Protein AF-A0A9P8VNK2-F1 (afdb_monomer)

Sequence (118 aa):
IQVIIKLANIRLTPEKPYYGGSWYTEGQLNEHIVSTALYYYDSDNITDCTLGFRTCANKEDLDQQLNYKQNDHDSISRTFAVRSRGNTIQDISSVLTTAGRALVFPNLLQHHLSPFKL

Solvent-accessible surface area (backbone atoms only — not comparable to full-atom values): 7119 Å² total; per-residue (Å²): 126,39,74,49,77,60,87,85,86,87,82,66,41,93,93,47,39,66,51,62,69,60,75,45,54,84,82,57,84,91,67,40,53,56,29,42,36,42,60,35,78,69,77,75,84,56,52,80,35,28,47,33,35,29,36,80,47,52,63,71,65,46,56,78,72,48,97,67,64,90,89,55,44,66,59,51,22,69,74,70,65,35,63,75,73,79,66,46,64,29,77,73,54,66,43,78,63,46,60,77,39,75,49,74,48,56,43,76,41,34,36,27,42,44,63,32,33,93

Foldseek 3Di:
DDEDEDDDDDDADPVRFKDKDDWDFPDDPVVVYFKYKYAQQDDDDKDKKKKWKKAFADPVVVVVVDPDDVPPLVVVCVPVVADSDDGRMDTDGIGIDDHGDMDMDTSRIIIMIDMMGD

Nearest PDB structures (foldseek):
  4zxa-assembly1_A  TM=4.498E-01  e=4.266E-01  Pseudomonas sp. WBC-3
  5m21-assembly1_C  TM=3.040E-01  e=5.382E-01  Sphingomonas sp. TTNP3
  5m21-assembly1_D  TM=3.349E-01  e=1.214E+00  Sphingomonas sp. TTNP3

Secondary structure (DSSP, 8-state):
-EEEEE------BTTB-EE----B-SS-GGG-EEEEEEEE----SS---EEEEEEE--HHHHHHH----TT-HHHHHHHH---SSS-SEEEEEEEE--TTEEEEEETTSEEEEPPEE-

Mean predicted aligned error: 6.64 Å

Organism: NCBI:txid1576542

Radius of gyration: 17.74 Å; Cα contacts (8 Å, |Δi|>4): 197; chains: 1; bounding box: 38×31×50 Å

InterPro domains:
  IPR025340 Protein of unknown function DUF4246 [PTHR33119] (1-118)
  IPR049192 Domain of unknown function DUF4246, C-terminal [PF14033] (1-118)

pLDDT: mean 85.66, std 10.06, range [63.16, 96.94]

Structure (mmCIF, N/CA/C/O backbone):
data_AF-A0A9P8VNK2-F1
#
_entry.id   AF-A0A9P8VNK2-F1
#
loop_
_atom_site.group_PDB
_atom_site.id
_atom_site.type_symbol
_atom_site.label_atom_id
_atom_site.label_alt_id
_atom_site.label_comp_id
_atom_site.label_asym_id
_atom_site.label_entity_id
_atom_site.label_seq_id
_atom_site.pdbx_PDB_ins_code
_atom_site.Cartn_x
_atom_site.Cartn_y
_atom_site.Cartn_z
_atom_site.occupancy
_atom_site.B_i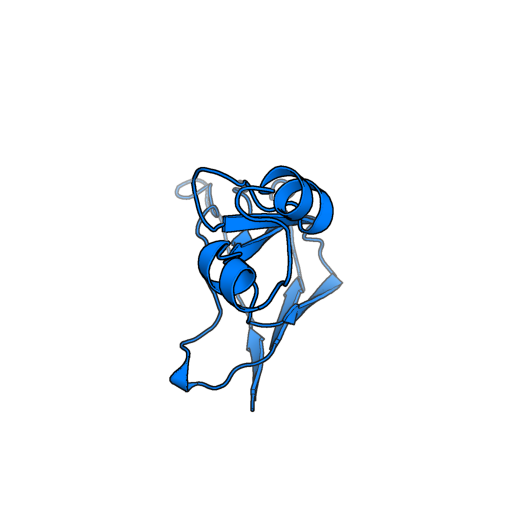so_or_equiv
_atom_site.auth_seq_id
_atom_site.auth_comp_id
_atom_site.auth_asym_id
_atom_site.auth_atom_id
_atom_site.pdbx_PDB_model_num
ATOM 1 N N . ILE A 1 1 ? 15.087 -15.704 1.133 1.00 76.44 1 ILE A N 1
ATOM 2 C CA . ILE A 1 1 ? 13.869 -15.066 0.578 1.00 76.44 1 ILE A CA 1
ATOM 3 C C . ILE A 1 1 ? 12.752 -15.264 1.588 1.00 76.44 1 ILE A C 1
ATOM 5 O O . ILE A 1 1 ? 12.618 -16.381 2.076 1.00 76.44 1 ILE A O 1
ATOM 9 N N . GLN A 1 2 ? 12.022 -14.203 1.931 1.00 84.88 2 GLN A N 1
ATOM 10 C CA . GLN A 1 2 ? 10.989 -14.215 2.971 1.00 84.88 2 GLN A CA 1
ATOM 11 C C . GLN A 1 2 ? 9.683 -13.584 2.472 1.00 84.88 2 GLN A C 1
ATOM 13 O O . GLN A 1 2 ? 9.703 -12.659 1.660 1.00 84.88 2 GLN A O 1
ATOM 18 N N . VAL A 1 3 ? 8.553 -14.068 2.982 1.00 84.62 3 VAL A N 1
ATOM 19 C CA . VAL A 1 3 ? 7.230 -13.445 2.833 1.00 84.62 3 VAL A CA 1
ATOM 20 C C . VAL A 1 3 ? 6.730 -13.148 4.234 1.00 84.62 3 VAL A C 1
ATOM 22 O O . VAL A 1 3 ? 6.837 -14.013 5.104 1.00 84.62 3 VAL A O 1
ATOM 25 N N . ILE A 1 4 ? 6.198 -11.949 4.453 1.00 85.50 4 ILE A N 1
ATOM 26 C CA . ILE A 1 4 ? 5.687 -11.562 5.767 1.00 85.50 4 ILE A CA 1
ATOM 27 C C . ILE A 1 4 ? 4.170 -11.384 5.756 1.00 85.50 4 ILE A C 1
ATOM 29 O O . ILE A 1 4 ? 3.570 -10.957 4.766 1.00 85.50 4 ILE A O 1
ATOM 33 N N . ILE A 1 5 ? 3.570 -11.683 6.905 1.00 82.19 5 ILE A N 1
ATOM 34 C CA . ILE A 1 5 ? 2.170 -11.405 7.212 1.00 82.19 5 ILE A CA 1
ATOM 35 C C . ILE A 1 5 ? 2.165 -10.422 8.375 1.00 82.19 5 ILE A C 1
ATOM 37 O O . ILE A 1 5 ? 2.775 -10.685 9.413 1.00 82.19 5 ILE A O 1
ATOM 41 N N . LYS A 1 6 ? 1.480 -9.292 8.206 1.00 80.19 6 LYS A N 1
ATOM 42 C CA . LYS A 1 6 ? 1.405 -8.245 9.226 1.00 80.19 6 LYS A CA 1
ATOM 43 C C . LYS A 1 6 ? 0.006 -8.173 9.813 1.00 80.19 6 LYS A C 1
ATOM 45 O O . LYS A 1 6 ? -0.976 -8.059 9.084 1.00 80.19 6 LYS A O 1
ATOM 50 N N . LEU A 1 7 ? -0.062 -8.193 11.140 1.00 80.25 7 LEU A N 1
ATOM 51 C CA . LEU A 1 7 ? -1.271 -7.891 11.894 1.00 80.25 7 LEU A CA 1
ATOM 52 C C . LEU A 1 7 ? -1.082 -6.519 12.535 1.00 80.25 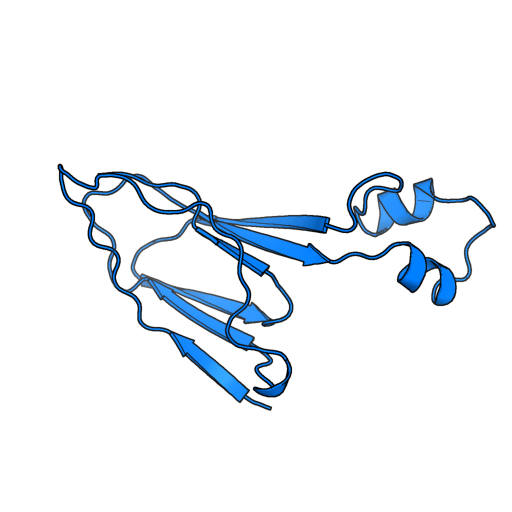7 LEU A C 1
ATOM 54 O O . LEU A 1 7 ? -0.148 -6.312 13.308 1.00 80.25 7 LEU A O 1
ATOM 58 N N . ALA A 1 8 ? -1.954 -5.577 12.198 1.00 82.88 8 ALA A N 1
ATOM 59 C CA . ALA A 1 8 ? -1.921 -4.226 12.736 1.00 82.88 8 ALA A CA 1
ATOM 60 C C . ALA A 1 8 ? -3.332 -3.795 13.130 1.00 82.88 8 ALA A C 1
ATOM 62 O O . ALA A 1 8 ? -4.301 -4.133 12.457 1.00 82.88 8 ALA A O 1
ATOM 63 N N . ASN A 1 9 ? -3.423 -3.033 14.218 1.00 87.69 9 ASN A N 1
ATOM 64 C CA . ASN A 1 9 ? -4.672 -2.491 14.733 1.00 87.69 9 ASN A CA 1
ATOM 65 C C . ASN A 1 9 ? -4.566 -0.979 14.801 1.00 87.69 9 ASN A C 1
ATOM 67 O O . ASN A 1 9 ? -3.680 -0.450 15.473 1.00 87.69 9 ASN A O 1
ATOM 71 N N . ILE A 1 10 ? -5.482 -0.294 14.128 1.00 89.75 10 ILE A N 1
ATOM 72 C CA . ILE A 1 10 ? -5.595 1.158 14.188 1.00 89.75 10 ILE A CA 1
ATOM 73 C C . ILE A 1 10 ? -6.918 1.464 14.874 1.00 89.75 10 ILE A C 1
ATOM 75 O O . ILE A 1 10 ? -7.970 1.030 14.420 1.00 89.75 10 ILE A O 1
ATOM 79 N N . ARG A 1 11 ? -6.852 2.177 15.998 1.00 92.19 11 ARG A N 1
ATOM 80 C CA . ARG A 1 11 ? -8.024 2.622 16.755 1.00 92.19 11 ARG A CA 1
ATOM 81 C C . ARG A 1 11 ? -7.979 4.134 16.849 1.00 92.19 11 ARG A C 1
ATOM 83 O O . ARG A 1 11 ? -7.020 4.684 17.391 1.00 92.19 11 ARG A O 1
ATOM 90 N N . LEU A 1 12 ? -8.988 4.778 16.281 1.00 94.25 12 LEU A N 1
ATOM 91 C CA . LEU A 1 12 ? -9.167 6.219 16.377 1.00 94.25 12 LEU A CA 1
ATOM 92 C C . LEU A 1 12 ? -9.965 6.539 17.638 1.00 94.25 12 LEU A C 1
ATOM 94 O O . LEU A 1 12 ? -10.834 5.769 18.044 1.00 94.25 12 LEU A O 1
ATOM 98 N N . THR A 1 13 ? -9.653 7.667 18.261 1.00 95.31 13 THR A N 1
ATOM 99 C CA . THR A 1 13 ? -10.423 8.210 19.387 1.00 95.31 13 THR A CA 1
ATOM 100 C C . THR A 1 13 ? -10.823 9.645 19.063 1.00 95.31 13 THR A C 1
ATOM 102 O O . THR A 1 13 ? -10.214 10.247 18.176 1.00 95.31 13 THR A O 1
ATOM 105 N N . PRO A 1 14 ? -11.801 10.240 19.759 1.00 95.38 14 PRO A N 1
ATOM 106 C CA . PRO A 1 14 ? -12.120 11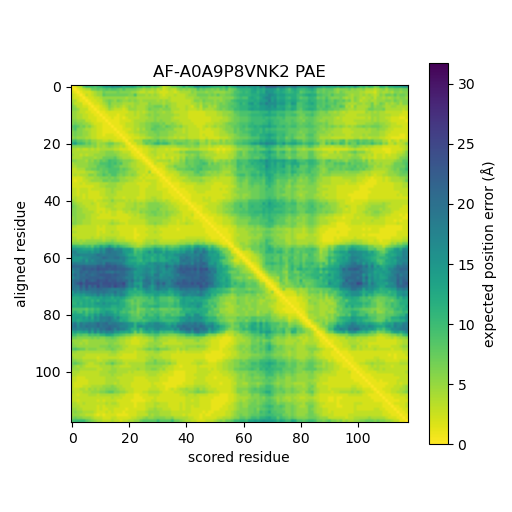.655 19.577 1.00 95.38 14 PRO A CA 1
ATOM 107 C C . PRO A 1 14 ? -10.905 12.589 19.746 1.00 95.38 14 PRO A C 1
ATOM 109 O O . PRO A 1 14 ? -10.813 13.606 19.063 1.00 95.38 14 PRO A O 1
ATOM 112 N N . GLU A 1 15 ? -9.936 12.228 20.595 1.00 96.94 15 GLU A N 1
ATOM 113 C CA . GLU A 1 15 ? -8.691 12.979 20.824 1.00 96.94 15 GLU A CA 1
ATOM 114 C C . GLU A 1 15 ? -7.642 12.740 19.727 1.00 96.94 15 GLU A C 1
ATOM 116 O O . GLU A 1 15 ? -6.787 13.592 19.484 1.00 96.94 15 GLU A O 1
ATOM 121 N N . LYS A 1 16 ? -7.708 11.590 19.042 1.00 93.38 16 LYS A N 1
ATOM 122 C CA . LYS A 1 16 ? -6.874 11.256 17.882 1.00 93.38 16 LYS A CA 1
ATOM 123 C C . LYS A 1 16 ? -7.735 10.705 16.735 1.00 93.38 16 LYS A C 1
ATOM 125 O O . LYS A 1 16 ? -7.674 9.507 16.439 1.00 93.38 16 LYS A O 1
ATOM 130 N N . PRO A 1 17 ? -8.525 11.566 16.069 1.00 95.12 17 PRO A N 1
ATOM 131 C CA . PRO A 1 17 ? -9.559 11.110 15.148 1.00 95.12 17 PRO A CA 1
ATOM 132 C C . PRO A 1 17 ? -9.049 10.903 13.720 1.00 95.12 17 PRO A C 1
ATOM 134 O O . PRO A 1 17 ? -9.861 10.693 12.834 1.00 95.12 17 PRO A O 1
ATOM 137 N N . TYR A 1 18 ? -7.734 10.969 13.474 1.00 94.19 18 TYR A N 1
ATOM 138 C CA . TYR A 1 18 ? -7.135 10.869 12.139 1.00 94.19 18 TYR A CA 1
ATOM 139 C C . TYR A 1 18 ? -5.934 9.916 12.122 1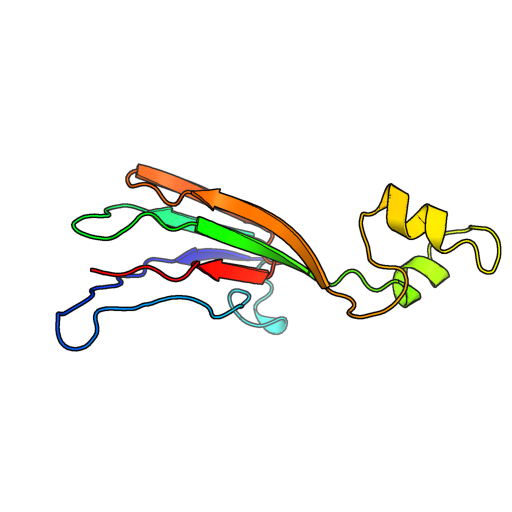.00 94.19 18 TYR A C 1
ATOM 141 O O . TYR A 1 18 ? -5.102 9.929 13.037 1.00 94.19 18 TYR A O 1
ATOM 149 N N . TYR A 1 19 ? -5.799 9.137 11.048 1.00 93.25 19 TYR A N 1
ATOM 150 C CA . TYR A 1 19 ? -4.634 8.290 10.775 1.00 93.25 19 TYR A CA 1
ATOM 151 C C . TYR A 1 19 ? -4.369 8.170 9.267 1.00 93.25 19 TYR A C 1
ATOM 153 O O . TYR A 1 19 ? -5.297 8.241 8.470 1.00 93.25 19 TYR A O 1
ATOM 161 N N . GLY A 1 20 ? -3.109 7.957 8.875 1.00 90.81 20 GLY A N 1
ATOM 162 C CA . GLY A 1 20 ? -2.695 7.683 7.492 1.00 90.81 20 GLY A CA 1
ATOM 163 C C . GLY A 1 20 ? -1.679 8.690 6.941 1.00 90.81 20 GLY A C 1
ATOM 164 O O . GLY A 1 20 ? -1.232 9.588 7.649 1.00 90.81 20 GLY A O 1
ATOM 165 N N . GLY A 1 21 ? -1.304 8.522 5.671 1.00 87.19 21 GLY A N 1
ATOM 166 C CA . GLY A 1 21 ? -0.500 9.483 4.900 1.00 87.19 21 GLY A CA 1
ATOM 167 C C . GLY A 1 21 ? 1.000 9.189 4.768 1.00 87.19 21 GLY A C 1
ATOM 168 O O . GLY A 1 21 ? 1.660 9.820 3.945 1.00 87.19 21 GLY A O 1
ATOM 169 N N . SER A 1 22 ? 1.548 8.224 5.510 1.00 92.31 22 SER A N 1
ATOM 170 C CA . SER A 1 22 ? 2.977 7.878 5.427 1.00 92.31 22 SER A CA 1
ATOM 171 C C . SER A 1 22 ? 3.247 6.757 4.428 1.00 92.31 22 SER A C 1
ATOM 173 O O . SER A 1 22 ? 2.600 5.714 4.482 1.00 92.31 22 SER A O 1
ATOM 175 N N . TRP A 1 23 ? 4.252 6.953 3.575 1.00 93.62 23 TRP A N 1
ATOM 176 C CA . TRP A 1 23 ? 4.749 5.954 2.627 1.00 93.62 23 TRP A CA 1
ATOM 177 C C . TRP A 1 23 ? 5.870 5.115 3.227 1.00 93.62 23 TRP A C 1
ATOM 179 O O . TRP A 1 23 ? 6.813 5.669 3.792 1.00 93.62 23 TRP A O 1
ATOM 189 N N . TYR A 1 24 ? 5.801 3.796 3.061 1.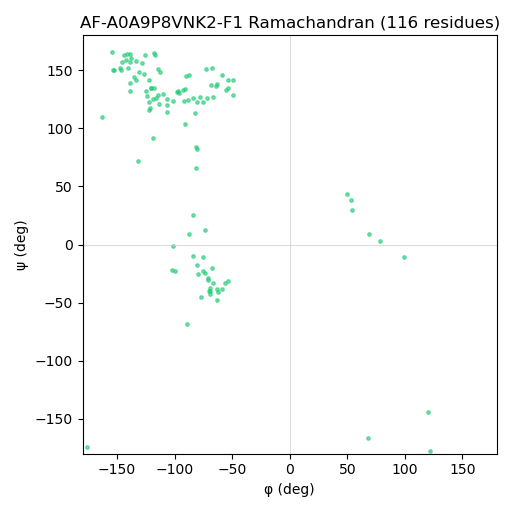00 90.88 24 TYR A N 1
ATOM 190 C CA . TYR A 1 24 ? 6.825 2.876 3.549 1.00 90.88 24 TYR A CA 1
ATOM 191 C C . TYR A 1 24 ? 6.868 1.569 2.746 1.00 90.88 24 TYR A C 1
ATOM 193 O O . TYR A 1 24 ? 5.962 1.248 1.977 1.00 90.88 24 TYR A O 1
ATOM 201 N N . THR A 1 25 ? 7.952 0.824 2.937 1.00 90.50 25 THR A N 1
ATOM 202 C CA . THR A 1 25 ? 8.127 -0.573 2.518 1.00 90.50 25 THR A CA 1
ATOM 203 C C . THR A 1 25 ? 8.259 -1.411 3.789 1.00 90.50 25 THR A C 1
ATOM 205 O O . THR A 1 25 ? 8.702 -0.883 4.812 1.00 90.50 25 THR A O 1
ATOM 208 N N . GLU A 1 26 ? 7.847 -2.680 3.774 1.00 89.44 26 GLU A N 1
ATOM 209 C CA . GLU A 1 26 ? 8.005 -3.511 4.969 1.00 89.44 26 GLU A CA 1
ATOM 210 C C . GLU A 1 26 ? 9.448 -3.995 5.108 1.00 89.44 26 GLU A C 1
ATOM 212 O O . GLU A 1 26 ? 10.011 -4.595 4.189 1.00 89.44 26 GLU A O 1
ATOM 217 N N . GLY A 1 27 ? 10.024 -3.751 6.282 1.00 85.00 27 GLY A N 1
ATOM 218 C CA . GLY A 1 27 ? 11.401 -4.114 6.590 1.00 85.00 27 GLY A CA 1
ATOM 219 C C . GLY A 1 27 ? 12.455 -3.325 5.805 1.00 85.00 27 GLY A C 1
ATOM 220 O O . GLY A 1 27 ? 12.194 -2.278 5.212 1.00 85.00 27 GLY A O 1
ATOM 221 N N . GLN A 1 28 ? 13.682 -3.828 5.852 1.00 83.25 28 GLN A N 1
ATOM 222 C CA . GLN A 1 28 ? 14.889 -3.277 5.246 1.00 83.25 28 GLN A CA 1
ATOM 223 C C . GLN A 1 28 ? 15.459 -4.237 4.189 1.00 83.25 28 GLN A C 1
ATOM 225 O O . GLN A 1 28 ? 15.142 -5.428 4.155 1.00 83.25 28 GLN A O 1
ATOM 230 N N . LEU A 1 29 ? 16.347 -3.735 3.321 1.00 79.06 29 LEU A N 1
ATOM 231 C CA . LEU A 1 29 ? 16.921 -4.513 2.209 1.00 79.06 29 LEU A CA 1
ATOM 232 C C . LEU A 1 29 ? 17.622 -5.810 2.657 1.00 79.06 29 LEU A C 1
ATOM 234 O O . LEU A 1 29 ? 17.579 -6.813 1.947 1.00 79.06 29 LEU A O 1
ATOM 238 N N . ASN A 1 30 ? 18.236 -5.813 3.842 1.00 87.00 30 ASN A N 1
ATOM 239 C CA . ASN A 1 30 ? 18.946 -6.963 4.408 1.00 87.00 30 ASN A CA 1
ATOM 240 C C . ASN A 1 30 ? 18.020 -8.065 4.957 1.00 87.00 30 ASN A C 1
ATOM 242 O O . ASN A 1 30 ? 18.497 -9.152 5.269 1.00 87.00 30 ASN A O 1
ATOM 246 N N . GLU A 1 31 ? 16.714 -7.821 5.080 1.00 85.81 31 GLU A N 1
ATOM 247 C CA . GLU A 1 31 ? 15.749 -8.826 5.553 1.00 85.81 31 GLU A CA 1
ATOM 248 C C . GLU A 1 31 ? 15.270 -9.750 4.420 1.00 85.81 31 GLU A C 1
ATOM 250 O O . GLU A 1 31 ? 14.667 -10.795 4.666 1.00 85.81 31 GLU A O 1
ATOM 255 N N . HIS A 1 32 ? 15.594 -9.420 3.162 1.00 87.81 32 HIS A N 1
ATOM 256 C CA . HIS A 1 32 ? 15.281 -10.229 1.978 1.00 87.81 32 HIS A CA 1
ATOM 257 C C . HIS A 1 32 ? 13.787 -10.601 1.853 1.00 87.81 32 HIS A C 1
ATOM 259 O O . HIS A 1 32 ? 13.444 -11.717 1.431 1.00 87.81 32 HIS A O 1
ATOM 265 N N . ILE A 1 33 ? 12.906 -9.663 2.216 1.00 90.88 33 ILE A N 1
ATOM 266 C CA . ILE A 1 33 ? 11.448 -9.773 2.093 1.00 90.88 33 ILE A CA 1
ATOM 267 C C . ILE A 1 33 ? 11.047 -9.468 0.649 1.00 90.88 33 ILE A C 1
ATOM 269 O O . ILE A 1 33 ? 11.330 -8.385 0.140 1.00 90.88 33 ILE A O 1
ATOM 273 N N . VAL A 1 34 ? 10.371 -10.409 -0.011 1.00 92.25 34 VAL A N 1
ATOM 274 C CA . VAL A 1 34 ? 9.970 -10.277 -1.426 1.00 92.25 34 VAL A CA 1
ATOM 275 C C . VAL A 1 34 ? 8.500 -9.917 -1.605 1.00 92.25 34 VAL A C 1
ATOM 277 O O . VAL A 1 34 ? 8.123 -9.374 -2.642 1.00 92.25 34 VAL A O 1
ATOM 280 N N . SER A 1 35 ? 7.658 -10.192 -0.609 1.00 92.62 35 SER A N 1
ATOM 281 C CA . SER A 1 35 ? 6.226 -9.907 -0.664 1.00 92.62 35 SER A CA 1
ATOM 282 C C . SER A 1 35 ? 5.645 -9.678 0.725 1.00 92.62 35 SER A C 1
ATOM 284 O O . SER A 1 35 ? 6.104 -10.260 1.712 1.00 92.62 35 SER A O 1
ATOM 286 N N . THR A 1 36 ? 4.610 -8.845 0.752 1.00 92.12 36 THR A N 1
ATOM 287 C CA . THR A 1 36 ? 3.831 -8.502 1.934 1.00 92.12 36 THR A CA 1
ATOM 288 C C . THR A 1 36 ? 2.380 -8.891 1.697 1.00 92.12 36 THR A C 1
ATOM 290 O O . THR A 1 36 ? 1.810 -8.597 0.642 1.00 92.12 36 THR A O 1
ATOM 293 N N . ALA A 1 37 ? 1.782 -9.536 2.698 1.00 91.75 37 ALA A N 1
ATOM 294 C CA . ALA A 1 37 ? 0.358 -9.827 2.746 1.00 91.75 37 ALA A CA 1
ATOM 295 C C . ALA A 1 37 ? -0.305 -9.063 3.901 1.00 91.75 37 ALA A C 1
ATOM 297 O O . ALA A 1 37 ? 0.136 -9.137 5.052 1.00 91.75 37 ALA A O 1
ATOM 298 N N . LEU A 1 38 ? -1.388 -8.354 3.584 1.00 91.56 38 LEU A N 1
ATOM 299 C CA . LEU A 1 38 ? -2.241 -7.645 4.532 1.00 91.56 38 LEU A CA 1
ATOM 300 C C . LEU A 1 38 ? -3.646 -8.240 4.491 1.00 91.56 38 LEU A C 1
ATOM 302 O O . LEU A 1 38 ? -4.202 -8.446 3.412 1.00 91.56 38 LEU A O 1
ATOM 306 N N . TYR A 1 39 ? -4.234 -8.479 5.660 1.00 92.44 39 TYR A N 1
ATOM 307 C CA . TYR A 1 39 ? -5.622 -8.910 5.783 1.00 92.44 39 TYR A CA 1
ATOM 308 C C . TYR A 1 39 ? -6.396 -7.925 6.657 1.00 92.44 39 TYR A C 1
ATOM 310 O O . TYR A 1 39 ? -6.102 -7.766 7.843 1.00 92.44 39 TYR A O 1
ATOM 318 N N . TYR A 1 40 ? -7.384 -7.263 6.059 1.00 91.81 40 TYR A N 1
ATOM 319 C CA . TYR A 1 40 ? -8.289 -6.353 6.757 1.00 91.81 40 TYR A CA 1
ATOM 320 C C . TYR A 1 40 ? -9.372 -7.183 7.425 1.00 91.81 40 TYR A C 1
ATOM 322 O O . TYR A 1 40 ? -10.428 -7.417 6.851 1.00 91.81 40 TYR A O 1
ATOM 330 N N . TYR A 1 41 ? -9.080 -7.705 8.610 1.00 92.44 41 TYR A N 1
ATOM 331 C CA . TYR A 1 41 ? -9.990 -8.626 9.285 1.00 92.44 41 TYR A CA 1
ATOM 332 C C . TYR A 1 41 ? -11.260 -7.939 9.813 1.00 92.44 41 TYR A C 1
ATOM 334 O O . TYR A 1 41 ? -12.297 -8.589 9.883 1.00 92.44 41 TYR A O 1
ATOM 342 N N . ASP A 1 42 ? -11.182 -6.650 10.155 1.00 92.06 42 ASP A N 1
ATOM 343 C CA . ASP A 1 42 ? -12.295 -5.846 10.662 1.00 92.06 42 ASP A CA 1
ATOM 344 C C . ASP A 1 42 ? -12.076 -4.355 10.346 1.00 92.06 42 ASP A C 1
ATOM 346 O O . ASP A 1 42 ? -10.934 -3.903 10.211 1.00 92.06 42 ASP A O 1
ATOM 350 N N . SER A 1 43 ? -13.166 -3.609 10.178 1.00 91.56 43 SER A N 1
ATOM 351 C CA . SER A 1 43 ? -13.172 -2.169 9.899 1.00 91.56 43 SER A CA 1
ATOM 352 C C . SER A 1 43 ? -14.559 -1.609 10.186 1.00 91.56 43 SER A C 1
ATOM 354 O O . SER A 1 43 ? -15.491 -1.859 9.423 1.00 91.56 43 SER A O 1
ATOM 356 N N . ASP A 1 44 ? -14.674 -0.814 11.243 1.00 93.56 44 ASP A N 1
ATOM 357 C CA . ASP A 1 44 ? -15.938 -0.232 11.684 1.00 93.56 44 ASP A CA 1
ATOM 358 C C . ASP A 1 44 ? -15.750 1.214 12.157 1.00 93.56 44 ASP A C 1
ATOM 360 O O . ASP A 1 44 ? -14.671 1.588 12.624 1.00 93.56 44 ASP A O 1
ATOM 364 N N . ASN A 1 45 ? -16.812 2.014 12.032 1.00 93.75 45 ASN A N 1
ATOM 365 C CA . ASN A 1 45 ? -16.888 3.401 12.496 1.00 93.75 45 ASN A CA 1
ATOM 366 C C . ASN A 1 45 ? -15.703 4.286 12.048 1.00 93.75 45 ASN A C 1
ATOM 368 O O . ASN A 1 45 ? -15.132 5.037 12.840 1.00 93.75 45 ASN A O 1
ATOM 372 N N . ILE A 1 46 ? -15.313 4.155 10.777 1.00 94.50 46 ILE A N 1
ATOM 373 C CA . ILE A 1 46 ? -14.325 5.006 10.109 1.00 94.50 46 ILE A CA 1
ATOM 374 C C . ILE A 1 46 ? -14.786 5.338 8.690 1.00 94.50 46 ILE A C 1
ATOM 376 O O . ILE A 1 46 ? -15.562 4.600 8.083 1.00 94.50 46 ILE A O 1
ATOM 380 N N . THR A 1 47 ? -14.273 6.428 8.128 1.00 94.81 47 THR A N 1
ATOM 381 C CA . THR A 1 47 ? -14.434 6.718 6.698 1.00 94.81 47 THR A CA 1
ATOM 382 C C . THR A 1 47 ? -13.664 5.721 5.834 1.00 94.81 47 THR A C 1
ATOM 384 O O . THR A 1 47 ? -12.584 5.274 6.226 1.00 94.81 47 THR A O 1
ATOM 387 N N . ASP A 1 48 ? -14.148 5.484 4.614 1.00 94.00 48 ASP A N 1
ATOM 388 C CA . ASP A 1 48 ? -13.435 4.697 3.605 1.00 94.00 48 ASP A CA 1
ATOM 389 C C . ASP A 1 48 ? -11.982 5.155 3.427 1.00 94.00 48 ASP A C 1
ATOM 391 O O . ASP A 1 48 ? -11.670 6.351 3.424 1.00 94.00 48 ASP A O 1
ATOM 395 N N . CYS A 1 49 ? -11.082 4.190 3.236 1.00 93.81 49 CYS A N 1
ATOM 396 C CA . CYS A 1 49 ? -9.684 4.466 2.944 1.00 93.81 49 CYS A CA 1
ATOM 397 C C . CYS A 1 49 ? -9.115 3.498 1.912 1.00 93.81 49 CYS A C 1
ATOM 399 O O . CYS A 1 49 ? -9.698 2.470 1.581 1.00 93.81 49 CYS A O 1
ATOM 401 N N . THR A 1 50 ? -7.976 3.857 1.338 1.00 95.69 50 THR A N 1
ATOM 402 C CA . THR A 1 50 ? -7.340 3.091 0.271 1.00 95.69 50 THR A CA 1
ATOM 403 C C . THR A 1 50 ? -5.897 2.789 0.631 1.00 95.69 50 THR A C 1
ATOM 405 O O . THR A 1 50 ? -5.220 3.585 1.283 1.00 95.69 50 THR A O 1
ATOM 408 N N . LEU A 1 51 ? -5.417 1.633 0.191 1.00 95.94 51 LEU A N 1
ATOM 409 C CA . LEU A 1 51 ? -4.007 1.293 0.185 1.00 95.94 51 LEU A CA 1
ATOM 410 C C . LEU A 1 51 ? -3.433 1.730 -1.162 1.00 95.94 51 LEU A C 1
ATOM 412 O O . LEU A 1 51 ? -3.717 1.110 -2.187 1.00 95.94 51 LEU A O 1
ATOM 416 N N . GLY A 1 52 ? -2.696 2.836 -1.175 1.00 96.56 52 GLY A N 1
ATOM 417 C CA . GLY A 1 52 ? -2.038 3.342 -2.378 1.00 96.56 52 GLY A CA 1
ATOM 418 C C . GLY A 1 52 ? -0.634 2.788 -2.530 1.00 96.56 52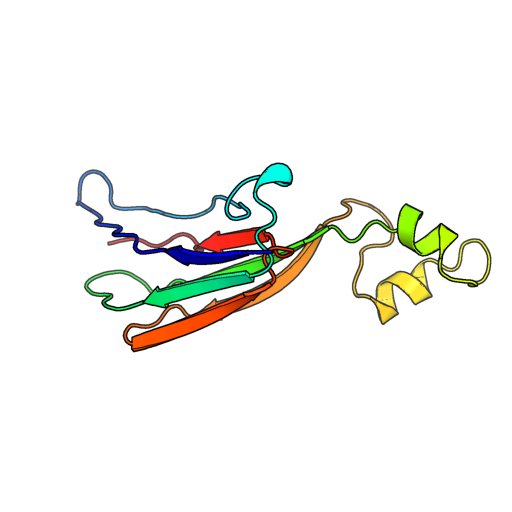 GLY A C 1
ATOM 419 O O . GLY A 1 52 ? 0.059 2.620 -1.530 1.00 96.56 52 GLY A O 1
ATOM 420 N N . PHE A 1 53 ? -0.224 2.561 -3.775 1.00 95.69 53 PHE A N 1
ATOM 421 C CA . PHE A 1 53 ? 1.060 1.987 -4.155 1.00 95.69 53 PHE A CA 1
ATOM 422 C C . PHE A 1 53 ? 1.838 2.923 -5.068 1.00 95.69 53 PHE A C 1
ATOM 424 O O . PHE A 1 53 ? 1.280 3.529 -5.987 1.00 95.69 53 PHE A O 1
ATOM 431 N N . ARG A 1 54 ? 3.149 2.970 -4.860 1.00 93.06 54 ARG A N 1
ATOM 432 C CA . ARG A 1 54 ? 4.094 3.648 -5.743 1.00 93.06 54 ARG A CA 1
ATOM 433 C C . ARG A 1 54 ? 5.403 2.879 -5.813 1.00 93.06 54 ARG A C 1
ATOM 435 O O . ARG A 1 54 ? 5.704 2.050 -4.952 1.00 93.06 54 ARG A O 1
ATOM 442 N N . THR A 1 55 ? 6.204 3.174 -6.821 1.00 90.00 55 THR A N 1
ATOM 443 C CA . THR A 1 55 ? 7.537 2.594 -6.963 1.00 90.00 55 THR A CA 1
ATOM 444 C C . THR A 1 55 ? 8.522 3.621 -7.499 1.00 90.00 55 THR A C 1
ATOM 446 O O . THR A 1 55 ? 8.131 4.636 -8.081 1.00 90.00 55 THR A O 1
ATOM 449 N N . CYS A 1 56 ? 9.807 3.369 -7.272 1.00 85.19 56 CYS A N 1
ATOM 450 C CA . CYS A 1 56 ? 10.854 4.144 -7.910 1.00 85.19 56 CYS A CA 1
ATOM 451 C C . CYS A 1 56 ? 10.967 3.695 -9.367 1.00 85.19 56 CYS A C 1
ATOM 453 O O . CYS A 1 56 ? 11.229 2.529 -9.648 1.00 85.19 56 CYS A O 1
ATOM 455 N N . ALA A 1 57 ? 10.802 4.633 -10.285 1.00 77.50 57 ALA A N 1
ATOM 456 C CA . ALA A 1 57 ? 11.045 4.456 -11.699 1.00 77.50 57 ALA A CA 1
ATOM 457 C C . ALA A 1 57 ? 12.142 5.439 -12.110 1.00 77.50 57 ALA A C 1
ATOM 459 O O . ALA A 1 57 ? 11.893 6.614 -12.400 1.00 77.50 57 ALA A O 1
ATOM 460 N N . ASN A 1 58 ? 13.387 4.969 -12.051 1.00 70.25 58 ASN A N 1
ATOM 461 C CA . ASN A 1 58 ? 14.530 5.783 -12.415 1.00 70.25 58 ASN A CA 1
ATOM 462 C C . ASN A 1 58 ? 14.717 5.768 -13.932 1.00 70.25 58 ASN A C 1
ATOM 464 O O . ASN A 1 58 ? 15.067 4.751 -14.529 1.00 70.25 58 ASN A O 1
ATOM 468 N N . LYS A 1 59 ? 14.505 6.929 -14.549 1.00 65.69 59 LYS A N 1
ATOM 469 C CA . LYS A 1 59 ? 14.757 7.133 -15.971 1.00 65.69 59 LYS A CA 1
ATOM 470 C C . LYS A 1 59 ? 16.217 6.860 -16.335 1.00 65.69 59 LYS A C 1
ATOM 472 O O . LYS A 1 59 ? 16.444 6.321 -17.403 1.00 65.69 59 LYS A O 1
ATOM 477 N N . GLU A 1 60 ? 17.176 7.225 -15.489 1.00 64.75 60 GLU A N 1
ATOM 478 C CA . GLU A 1 60 ? 18.612 7.085 -15.780 1.00 64.75 60 GLU A CA 1
ATOM 479 C C . GLU A 1 60 ? 19.038 5.611 -15.813 1.00 64.75 60 GLU A C 1
ATOM 481 O O . GLU A 1 60 ? 19.805 5.214 -16.687 1.00 64.75 60 GLU A O 1
ATOM 486 N N . ASP A 1 61 ? 18.469 4.777 -14.936 1.00 66.50 61 ASP A N 1
ATOM 487 C CA . ASP A 1 61 ? 18.686 3.323 -14.973 1.00 66.50 61 ASP A CA 1
ATOM 488 C C . ASP A 1 61 ? 18.026 2.692 -16.207 1.00 66.50 61 ASP A C 1
ATOM 490 O O . ASP A 1 61 ? 18.603 1.820 -16.858 1.00 66.50 61 ASP A O 1
ATOM 494 N N . LEU A 1 62 ? 16.825 3.160 -16.568 1.00 65.56 62 LEU A N 1
ATOM 495 C CA . LEU A 1 62 ? 16.135 2.735 -17.788 1.00 65.56 62 LEU A CA 1
ATOM 496 C C . LEU A 1 62 ? 16.878 3.191 -19.053 1.00 65.56 62 LEU A C 1
ATOM 498 O O . LEU A 1 62 ? 16.871 2.467 -20.043 1.00 65.56 62 LEU A O 1
ATOM 502 N N . ASP A 1 63 ? 17.538 4.352 -19.018 1.00 64.38 63 ASP A N 1
ATOM 503 C CA . ASP A 1 63 ? 18.298 4.917 -20.136 1.00 64.38 63 ASP A CA 1
ATOM 504 C C . ASP A 1 63 ? 19.482 4.026 -20.525 1.00 64.38 63 ASP A C 1
ATOM 506 O O . ASP A 1 63 ? 19.759 3.806 -21.699 1.00 64.38 63 ASP A O 1
ATOM 510 N N . GLN A 1 64 ? 20.136 3.429 -19.526 1.00 65.25 64 GLN A N 1
ATOM 511 C CA . GLN A 1 64 ? 21.241 2.494 -19.744 1.00 65.25 64 GLN A CA 1
ATOM 512 C C . GLN A 1 64 ? 20.788 1.123 -20.266 1.00 65.25 64 GLN A C 1
ATOM 514 O O . GLN A 1 64 ? 21.584 0.411 -20.876 1.00 65.25 64 GLN A O 1
ATOM 519 N N . GLN A 1 65 ? 19.537 0.727 -20.010 1.00 64.88 65 GLN A N 1
ATOM 520 C CA . GLN A 1 65 ? 19.018 -0.600 -20.368 1.00 64.88 65 GLN A CA 1
ATOM 521 C C . GLN A 1 65 ? 18.179 -0.608 -21.651 1.00 64.88 65 GLN A C 1
ATOM 523 O O . GLN A 1 65 ? 18.036 -1.655 -22.286 1.00 64.88 65 GLN A O 1
ATOM 528 N N . LEU A 1 66 ? 17.613 0.533 -22.044 1.00 68.19 66 LEU A N 1
ATOM 529 C CA . LEU A 1 66 ? 16.759 0.658 -23.218 1.00 68.19 66 LEU A CA 1
ATOM 530 C C . LEU A 1 66 ? 17.543 1.270 -24.383 1.00 68.19 66 LEU A C 1
ATOM 532 O O . LEU A 1 66 ? 18.036 2.387 -24.306 1.00 68.19 66 LEU A O 1
ATOM 536 N N . ASN A 1 67 ? 17.587 0.571 -25.517 1.00 68.75 67 ASN A N 1
ATOM 537 C CA . ASN A 1 67 ? 18.104 1.130 -26.767 1.00 68.75 67 ASN A CA 1
ATOM 538 C C . ASN A 1 67 ? 17.025 1.997 -27.438 1.00 68.75 67 ASN A C 1
ATOM 540 O O . ASN A 1 67 ? 16.315 1.531 -28.330 1.00 68.75 67 ASN A O 1
ATOM 544 N N . TYR A 1 68 ? 16.879 3.250 -27.008 1.00 69.44 68 TYR A N 1
ATOM 545 C CA . TYR A 1 68 ? 16.002 4.237 -27.646 1.00 69.44 68 TYR A CA 1
ATOM 546 C C . TYR A 1 68 ? 16.814 5.424 -28.180 1.00 69.44 68 TYR A C 1
ATOM 548 O O . TYR A 1 68 ? 18.001 5.585 -27.896 1.00 69.44 68 TYR A O 1
ATOM 556 N N . LYS A 1 69 ? 16.197 6.234 -29.044 1.00 69.56 69 LYS A N 1
ATOM 557 C CA . LYS A 1 69 ? 16.885 7.358 -29.687 1.00 69.56 69 LYS A CA 1
ATOM 558 C C . LYS A 1 69 ? 17.298 8.386 -28.629 1.00 69.56 69 LYS A C 1
ATOM 560 O O . LYS A 1 69 ? 16.493 8.746 -27.774 1.00 69.56 69 LYS A O 1
ATOM 565 N N . GLN A 1 70 ? 18.523 8.907 -28.728 1.00 65.69 70 GLN A N 1
ATOM 566 C CA . GLN A 1 70 ? 19.016 9.960 -27.835 1.00 65.69 70 GLN A CA 1
ATOM 567 C C . GLN A 1 70 ? 17.993 11.107 -27.729 1.00 65.69 70 GLN A C 1
ATOM 569 O O . GLN A 1 70 ? 17.537 11.631 -28.749 1.00 65.69 70 GLN A O 1
ATOM 574 N N . ASN A 1 71 ? 17.650 11.488 -26.494 1.00 67.62 71 ASN A N 1
ATOM 575 C CA . ASN A 1 71 ? 16.638 12.495 -26.138 1.00 67.62 71 ASN A CA 1
ATOM 576 C C . ASN A 1 71 ? 15.161 12.130 -26.419 1.00 67.62 71 ASN A C 1
ATOM 578 O O . ASN A 1 71 ? 14.300 12.994 -26.249 1.00 67.62 71 ASN A O 1
ATOM 582 N N . ASP A 1 72 ? 14.819 10.889 -26.791 1.00 75.38 72 ASP A N 1
ATOM 583 C CA . ASP A 1 72 ? 13.419 10.456 -26.960 1.00 75.38 72 ASP A CA 1
ATOM 584 C C . ASP A 1 72 ? 12.763 10.087 -25.616 1.00 75.38 72 ASP A C 1
ATOM 586 O O . ASP A 1 72 ? 12.432 8.945 -25.299 1.00 75.38 72 ASP A O 1
ATOM 590 N N . HIS A 1 73 ? 12.605 11.106 -24.777 1.00 72.00 73 HIS A N 1
ATOM 591 C CA . HIS A 1 73 ? 12.036 10.956 -23.443 1.00 72.00 73 HIS A CA 1
ATOM 592 C C . HIS A 1 73 ? 10.515 10.759 -23.450 1.00 72.00 73 HIS A C 1
ATOM 594 O O . HIS A 1 73 ? 9.966 10.198 -22.501 1.00 72.00 73 HIS A O 1
ATOM 600 N N . ASP A 1 74 ? 9.839 11.189 -24.515 1.00 77.06 74 ASP A N 1
ATOM 601 C CA . ASP A 1 74 ? 8.387 11.082 -24.639 1.00 77.06 74 ASP A CA 1
ATOM 602 C C . ASP A 1 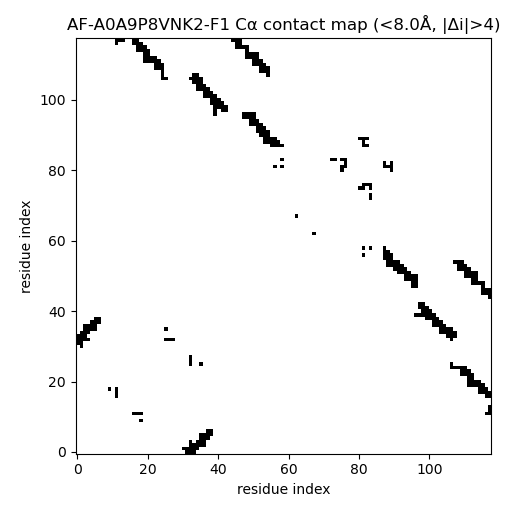74 ? 7.944 9.631 -24.847 1.00 77.06 74 ASP A C 1
ATOM 604 O O . ASP A 1 74 ? 6.855 9.248 -24.415 1.00 77.06 74 ASP A O 1
ATOM 608 N N . SER A 1 75 ? 8.770 8.803 -25.493 1.00 77.19 75 SER A N 1
ATOM 609 C CA . SER A 1 75 ? 8.500 7.371 -25.656 1.00 77.19 75 SER A CA 1
ATOM 610 C C . SER A 1 75 ? 8.594 6.610 -24.334 1.00 77.19 75 SER A C 1
ATOM 612 O O . SER A 1 75 ? 7.702 5.815 -24.030 1.00 77.19 75 SER A O 1
ATOM 614 N N . ILE A 1 76 ? 9.599 6.899 -23.497 1.00 74.44 76 ILE A N 1
ATOM 615 C CA . ILE A 1 76 ? 9.711 6.310 -22.149 1.00 74.44 76 ILE A CA 1
ATOM 616 C C . ILE A 1 76 ? 8.526 6.735 -21.287 1.00 74.44 76 ILE A C 1
ATOM 618 O O . ILE A 1 76 ? 7.878 5.891 -20.667 1.00 74.44 76 ILE A O 1
ATOM 622 N N . SER A 1 77 ? 8.202 8.029 -21.283 1.00 77.94 77 SER A N 1
ATOM 623 C CA . SER A 1 77 ? 7.093 8.534 -20.480 1.00 77.94 77 SER A CA 1
ATOM 624 C C . SER A 1 77 ? 5.750 7.948 -20.874 1.00 77.94 77 SER A C 1
ATOM 626 O O . SER A 1 77 ? 4.965 7.606 -19.996 1.00 77.94 77 SER A O 1
ATOM 628 N N . ARG A 1 78 ? 5.485 7.789 -22.173 1.00 78.69 78 ARG A N 1
ATOM 629 C CA . ARG A 1 78 ? 4.242 7.170 -22.650 1.00 78.69 78 ARG A CA 1
ATOM 630 C C . ARG A 1 78 ? 4.178 5.675 -22.359 1.00 78.69 78 ARG A C 1
ATOM 632 O O . ARG A 1 78 ? 3.118 5.190 -21.988 1.00 78.69 78 ARG A O 1
ATOM 639 N N . THR A 1 79 ? 5.289 4.959 -22.513 1.00 79.50 79 THR A N 1
ATOM 640 C CA . THR A 1 79 ? 5.312 3.493 -22.385 1.00 79.50 79 THR A CA 1
ATOM 641 C C . THR A 1 79 ? 5.271 3.046 -20.930 1.00 79.50 79 THR A C 1
ATOM 643 O O . THR A 1 79 ? 4.511 2.151 -20.577 1.00 79.50 79 THR A O 1
ATOM 646 N N . PHE A 1 80 ? 6.072 3.682 -20.077 1.00 75.44 80 PHE A N 1
ATOM 647 C CA . PHE A 1 80 ? 6.232 3.274 -18.683 1.00 75.44 80 PHE A CA 1
ATOM 648 C C . PHE A 1 80 ? 5.440 4.147 -17.711 1.00 75.44 80 PHE A C 1
ATOM 650 O O . PHE A 1 80 ? 5.493 3.892 -16.517 1.00 75.44 80 PHE A O 1
ATOM 657 N N . ALA A 1 81 ? 4.723 5.172 -18.189 1.00 76.75 81 ALA A N 1
ATOM 658 C CA . ALA A 1 81 ? 4.030 6.163 -17.358 1.00 76.75 81 ALA A CA 1
ATOM 659 C C . ALA A 1 81 ? 4.951 6.860 -16.329 1.00 76.75 81 ALA A C 1
ATOM 661 O O . ALA A 1 81 ? 4.511 7.292 -15.263 1.00 76.75 81 ALA A O 1
ATOM 662 N N . VAL A 1 82 ? 6.240 6.997 -16.662 1.00 74.38 82 VAL A N 1
ATOM 663 C CA . VAL A 1 82 ? 7.259 7.661 -15.834 1.00 74.38 82 VAL A CA 1
ATOM 664 C C . VAL A 1 82 ? 7.440 9.090 -16.315 1.00 74.38 82 VAL A C 1
ATOM 666 O O . VAL A 1 82 ? 7.631 9.331 -17.506 1.00 74.38 82 VAL A O 1
ATOM 669 N N . ARG A 1 83 ? 7.419 10.077 -15.422 1.00 70.56 83 ARG A N 1
ATOM 670 C CA . ARG A 1 83 ? 7.628 11.474 -15.830 1.00 70.56 83 ARG A CA 1
ATOM 671 C C . ARG A 1 83 ? 9.060 11.669 -16.340 1.00 70.56 83 ARG A C 1
ATOM 673 O O . ARG A 1 83 ? 10.018 11.353 -15.648 1.00 70.56 83 ARG A O 1
ATOM 680 N N . SER A 1 84 ? 9.213 12.221 -17.547 1.00 63.16 84 SER A N 1
ATOM 681 C CA . SER A 1 84 ? 10.528 12.429 -18.181 1.00 63.16 84 SER A CA 1
ATOM 682 C C . SER A 1 84 ? 11.401 13.474 -17.483 1.00 63.16 84 SER A C 1
ATOM 684 O O . SER A 1 84 ? 12.618 13.500 -17.705 1.00 63.16 84 SER A O 1
ATOM 686 N N . ARG A 1 85 ? 10.770 14.351 -16.692 1.00 64.38 85 ARG A N 1
ATOM 687 C CA . ARG A 1 85 ? 11.364 15.428 -15.895 1.00 64.38 85 ARG A CA 1
ATOM 688 C C . ARG A 1 85 ? 10.659 15.477 -14.537 1.00 64.38 85 ARG A C 1
ATOM 690 O O . ARG A 1 85 ? 9.429 15.488 -14.499 1.00 64.38 85 ARG A O 1
ATOM 697 N N . GLY A 1 86 ? 11.416 15.547 -13.443 1.00 69.00 86 GLY A N 1
ATOM 698 C CA . GLY A 1 86 ? 10.871 15.619 -12.082 1.00 69.00 86 GLY A CA 1
ATOM 699 C C . GLY A 1 86 ? 11.316 14.454 -11.201 1.00 69.00 86 GLY A C 1
ATOM 700 O O . GLY A 1 86 ? 12.459 14.019 -11.292 1.00 69.00 86 GLY A O 1
ATOM 701 N N . ASN A 1 87 ? 10.432 13.986 -10.316 1.00 73.19 87 ASN A N 1
ATOM 702 C CA . ASN A 1 87 ? 10.745 12.896 -9.395 1.00 73.19 87 ASN A CA 1
ATOM 703 C C . ASN A 1 87 ? 10.807 11.538 -10.116 1.00 73.19 87 ASN A C 1
ATOM 705 O O . ASN A 1 87 ? 10.106 11.292 -11.093 1.00 73.19 87 ASN A O 1
ATOM 709 N N . THR A 1 88 ? 11.625 10.633 -9.587 1.00 79.25 88 THR A N 1
ATOM 710 C CA . THR A 1 88 ? 11.734 9.236 -10.035 1.00 79.25 88 THR A CA 1
ATOM 711 C C . THR A 1 88 ? 10.660 8.354 -9.397 1.00 79.25 88 THR A C 1
ATOM 713 O O . THR A 1 88 ? 10.861 7.159 -9.220 1.00 79.25 88 THR A O 1
ATOM 716 N N . ILE A 1 89 ? 9.525 8.932 -8.993 1.00 85.12 89 ILE A N 1
ATOM 717 C CA . ILE A 1 89 ? 8.443 8.208 -8.325 1.00 85.12 89 ILE A CA 1
ATOM 718 C C . ILE A 1 89 ? 7.291 8.048 -9.301 1.00 85.12 89 ILE A C 1
ATOM 720 O O . ILE A 1 89 ? 6.773 9.025 -9.842 1.00 85.12 89 ILE A O 1
ATOM 724 N N . GLN A 1 90 ? 6.875 6.804 -9.482 1.00 87.00 90 GLN A N 1
ATOM 725 C CA . GLN A 1 90 ? 5.684 6.447 -10.222 1.00 87.00 90 GLN A CA 1
ATOM 726 C C . GLN A 1 90 ? 4.596 6.014 -9.245 1.00 87.00 90 GLN A C 1
ATOM 728 O O . GLN A 1 90 ? 4.715 4.975 -8.590 1.00 87.00 90 GLN A O 1
ATOM 733 N N . ASP A 1 91 ? 3.522 6.796 -9.176 1.00 89.12 91 ASP A N 1
ATOM 734 C CA . ASP A 1 91 ? 2.287 6.372 -8.525 1.00 89.12 91 ASP A CA 1
ATOM 735 C C . ASP A 1 91 ? 1.609 5.317 -9.406 1.00 89.12 91 ASP A C 1
ATOM 737 O O . ASP A 1 91 ? 1.398 5.537 -10.599 1.00 89.12 91 ASP A O 1
ATOM 741 N N . ILE A 1 92 ? 1.307 4.153 -8.832 1.00 90.06 92 ILE A N 1
ATOM 742 C CA . ILE A 1 92 ? 0.726 3.032 -9.577 1.00 90.06 92 ILE A CA 1
ATOM 743 C C . ILE A 1 92 ? -0.795 3.148 -9.542 1.00 90.06 92 ILE A C 1
ATOM 745 O O . ILE A 1 92 ? -1.436 3.379 -10.563 1.00 90.06 92 ILE A O 1
ATOM 749 N N . SER A 1 93 ? -1.379 2.962 -8.360 1.00 91.69 93 SER A N 1
ATOM 750 C CA . SER A 1 93 ? -2.814 3.087 -8.107 1.00 91.69 93 SER A CA 1
ATOM 751 C C . SER A 1 93 ? -3.090 2.897 -6.615 1.00 91.69 93 SER A C 1
ATOM 753 O O . SER A 1 93 ? -2.163 2.734 -5.817 1.00 91.69 93 SER A O 1
ATOM 755 N N . SER A 1 94 ? -4.362 2.870 -6.231 1.00 95.75 94 SER A N 1
ATOM 756 C CA . SER A 1 94 ? -4.792 2.486 -4.893 1.00 95.75 94 SER A CA 1
ATOM 757 C C . SER A 1 94 ? -5.952 1.499 -4.926 1.00 95.75 94 SER A C 1
ATOM 759 O O . SER A 1 94 ? -6.676 1.379 -5.913 1.00 95.75 94 SER A O 1
ATOM 761 N N . VAL A 1 95 ? -6.109 0.757 -3.834 1.00 95.69 95 VAL A N 1
ATOM 762 C CA . VAL A 1 95 ? -7.178 -0.230 -3.663 1.00 95.69 95 VAL A CA 1
ATOM 763 C C . VAL A 1 95 ? -7.947 0.095 -2.392 1.00 95.69 95 VAL A C 1
ATOM 765 O O . VAL A 1 95 ? -7.336 0.312 -1.349 1.00 95.69 95 VAL A O 1
ATOM 768 N N . LEU A 1 96 ? -9.280 0.118 -2.465 1.00 95.56 96 LEU A N 1
ATOM 769 C CA . LEU A 1 96 ? -10.142 0.288 -1.291 1.00 95.56 96 LEU A CA 1
ATOM 770 C C . LEU A 1 96 ? -9.820 -0.782 -0.240 1.00 95.56 96 LEU A C 1
ATOM 772 O O . LEU A 1 96 ? -9.713 -1.972 -0.560 1.00 95.56 96 LEU A O 1
ATOM 776 N N . THR A 1 97 ? -9.667 -0.366 1.007 1.00 93.31 97 THR A N 1
ATOM 777 C CA . THR A 1 97 ? -9.499 -1.277 2.134 1.00 93.31 97 THR A CA 1
ATOM 778 C C . THR A 1 97 ? -10.888 -1.622 2.659 1.00 93.31 97 THR A C 1
ATOM 780 O O . THR A 1 97 ? -11.718 -0.758 2.916 1.00 93.31 97 THR A O 1
ATOM 783 N N . THR A 1 98 ? -11.204 -2.910 2.720 1.00 91.44 98 THR A N 1
ATOM 784 C CA . THR A 1 98 ? -12.541 -3.377 3.105 1.00 91.44 98 THR A CA 1
ATOM 785 C C . THR A 1 98 ? -12.375 -4.582 4.009 1.00 91.44 98 THR A C 1
ATOM 787 O O . THR A 1 98 ? -11.519 -5.426 3.729 1.00 91.44 98 THR A O 1
ATOM 790 N N . ALA A 1 99 ? -13.177 -4.673 5.070 1.00 93.00 99 ALA A N 1
ATOM 791 C CA . ALA A 1 99 ? -13.173 -5.838 5.947 1.00 93.00 99 ALA A CA 1
ATOM 792 C C . ALA A 1 99 ? -13.380 -7.138 5.140 1.00 93.00 99 ALA A C 1
ATOM 794 O O . ALA A 1 99 ? -14.117 -7.170 4.153 1.00 93.00 99 ALA A O 1
ATOM 795 N N . GLY A 1 100 ? -12.680 -8.203 5.527 1.00 92.00 100 GLY A N 1
ATOM 796 C CA . GLY A 1 100 ? -12.649 -9.486 4.825 1.00 92.00 100 GLY A CA 1
ATOM 797 C C . GLY A 1 100 ? -11.751 -9.531 3.581 1.00 92.00 100 GLY A C 1
ATOM 798 O O . GLY A 1 100 ? -11.714 -10.557 2.902 1.00 92.00 100 GLY A O 1
ATOM 799 N N . ARG A 1 101 ? -11.011 -8.461 3.249 1.00 92.62 101 ARG A N 1
ATOM 800 C CA . ARG A 1 101 ? -10.123 -8.425 2.072 1.00 92.62 101 ARG A CA 1
ATOM 801 C C . ARG A 1 101 ? -8.676 -8.754 2.429 1.00 92.62 101 ARG A C 1
ATOM 803 O O . ARG A 1 101 ? -8.081 -8.125 3.303 1.00 92.62 101 ARG A O 1
ATOM 810 N N . ALA A 1 102 ? -8.086 -9.678 1.671 1.00 93.25 102 ALA A N 1
ATOM 811 C CA . ALA A 1 102 ? -6.644 -9.899 1.636 1.00 93.25 102 ALA A CA 1
ATOM 812 C C . ALA A 1 102 ? -6.020 -9.155 0.445 1.00 93.25 102 ALA A C 1
ATOM 814 O O . ALA A 1 102 ? -6.509 -9.262 -0.679 1.00 93.25 102 ALA A O 1
ATOM 815 N N . LEU A 1 103 ? -4.935 -8.421 0.688 1.00 93.19 103 LEU A N 1
ATOM 816 C CA . LEU A 1 103 ? -4.103 -7.788 -0.332 1.00 93.19 103 LEU A CA 1
ATOM 817 C C . LEU A 1 103 ? -2.694 -8.370 -0.243 1.00 93.19 103 LEU A C 1
ATOM 819 O O . LEU A 1 103 ? -2.074 -8.339 0.818 1.00 93.19 103 LEU A O 1
ATOM 823 N N . VAL A 1 104 ? -2.191 -8.888 -1.361 1.00 93.94 104 VAL A N 1
ATOM 824 C CA . VAL A 1 104 ? -0.837 -9.441 -1.471 1.00 93.94 104 VAL A CA 1
ATOM 825 C C . VAL A 1 104 ? -0.121 -8.713 -2.592 1.00 93.94 104 VAL A C 1
ATOM 827 O O . VAL A 1 104 ? -0.647 -8.611 -3.700 1.00 93.94 104 VAL A O 1
ATOM 830 N N . PHE A 1 105 ? 1.063 -8.185 -2.303 1.00 93.62 105 PHE A N 1
ATOM 831 C CA . PHE A 1 105 ? 1.825 -7.390 -3.258 1.00 93.62 105 PHE A CA 1
ATOM 832 C C . PHE A 1 105 ? 3.337 -7.610 -3.099 1.00 93.62 105 PHE A C 1
ATOM 834 O O . PHE A 1 105 ? 3.799 -8.044 -2.034 1.00 93.62 105 PHE A O 1
ATOM 841 N N . PRO A 1 106 ? 4.138 -7.350 -4.148 1.00 92.75 106 PRO A N 1
ATOM 842 C CA . PRO A 1 106 ? 5.592 -7.400 -4.051 1.00 92.75 106 PRO A CA 1
ATOM 843 C C . PRO A 1 106 ? 6.103 -6.337 -3.077 1.00 92.75 106 PRO A C 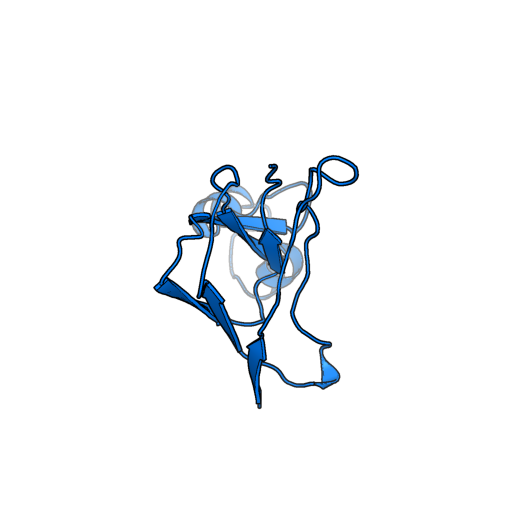1
ATOM 845 O O . PRO A 1 106 ? 5.688 -5.181 -3.146 1.00 92.75 106 PRO A O 1
ATOM 848 N N . ASN A 1 107 ? 7.084 -6.680 -2.243 1.00 90.75 107 ASN A N 1
ATOM 849 C CA . ASN A 1 107 ? 7.703 -5.736 -1.302 1.00 90.75 107 ASN A CA 1
ATOM 850 C C . ASN A 1 107 ? 8.648 -4.724 -1.995 1.00 90.75 107 ASN A C 1
ATOM 852 O O . ASN A 1 107 ? 9.410 -4.013 -1.353 1.00 90.75 107 ASN A O 1
ATOM 856 N N . LEU A 1 108 ? 8.593 -4.660 -3.328 1.00 88.69 108 LEU A N 1
ATOM 857 C CA . LEU A 1 108 ? 9.193 -3.618 -4.163 1.00 88.69 108 LEU A CA 1
ATOM 858 C C . LEU A 1 108 ? 8.324 -2.351 -4.208 1.00 88.69 108 LEU A C 1
ATOM 860 O O . LEU A 1 108 ? 8.792 -1.287 -4.615 1.00 88.69 108 LEU A O 1
ATOM 864 N N . LEU A 1 109 ? 7.047 -2.465 -3.830 1.00 92.50 109 LEU A N 1
ATOM 865 C CA . LEU A 1 109 ? 6.106 -1.354 -3.842 1.00 92.50 109 LEU A CA 1
ATOM 866 C C . LEU A 1 109 ? 6.112 -0.655 -2.485 1.00 92.50 109 LEU A C 1
ATOM 868 O O . LEU A 1 109 ? 5.828 -1.264 -1.451 1.00 92.50 109 LEU A O 1
ATOM 872 N N . GLN A 1 110 ? 6.382 0.649 -2.501 1.00 94.19 110 GLN A N 1
ATOM 873 C CA . GLN A 1 110 ? 6.032 1.487 -1.365 1.00 94.19 110 GLN A CA 1
ATOM 874 C C . GLN A 1 110 ? 4.513 1.566 -1.292 1.00 94.19 110 GLN A C 1
ATOM 876 O O . GLN A 1 110 ? 3.846 1.749 -2.313 1.00 94.19 110 GLN A O 1
ATOM 881 N N . HIS A 1 111 ? 3.973 1.460 -0.088 1.00 94.81 111 HIS A N 1
ATOM 882 C CA . HIS A 1 111 ? 2.546 1.580 0.149 1.00 94.81 111 HIS A CA 1
ATOM 883 C C . HIS A 1 111 ? 2.253 2.586 1.257 1.00 94.81 111 HIS A C 1
ATOM 885 O O . HIS A 1 111 ? 3.103 2.900 2.092 1.00 94.81 111 HIS A O 1
ATOM 891 N N . HIS A 1 112 ? 1.040 3.124 1.227 1.00 95.19 112 HIS A N 1
ATOM 892 C CA . HIS A 1 112 ? 0.509 3.996 2.265 1.00 95.19 112 HIS A CA 1
ATOM 893 C C . HIS A 1 112 ? -0.994 3.782 2.414 1.00 95.19 112 HIS A C 1
ATOM 895 O O . HIS A 1 112 ? -1.687 3.463 1.447 1.00 95.19 112 HIS A O 1
ATOM 901 N N . LEU A 1 113 ? -1.501 3.994 3.625 1.00 94.56 113 LEU A N 1
ATOM 902 C CA . LEU A 1 113 ? -2.933 4.161 3.847 1.00 94.56 113 LEU A CA 1
ATOM 903 C C . LEU A 1 11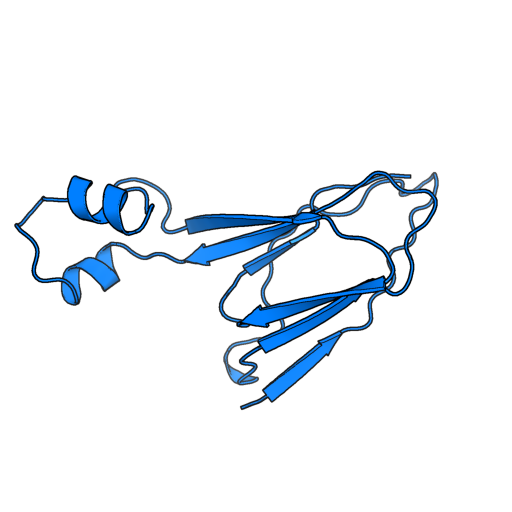3 ? -3.294 5.621 3.581 1.00 94.56 113 LEU A C 1
ATOM 905 O O . LEU A 1 113 ? -2.687 6.516 4.181 1.00 94.56 113 LEU A O 1
ATOM 909 N N . SER A 1 114 ? -4.276 5.864 2.712 1.00 95.12 114 SER A N 1
ATOM 910 C CA . SER A 1 114 ? -4.851 7.200 2.559 1.00 95.12 114 SER A CA 1
ATOM 911 C C . SER A 1 114 ? -5.416 7.670 3.904 1.00 95.12 114 SER A C 1
ATOM 913 O O . SER A 1 114 ? -5.915 6.835 4.662 1.00 95.12 114 SER A O 1
ATOM 915 N N . PRO A 1 115 ? -5.359 8.975 4.221 1.00 94.56 115 PRO A N 1
ATOM 916 C CA . PRO A 1 115 ? -5.900 9.484 5.472 1.00 94.56 115 PRO A CA 1
ATOM 917 C C . PRO A 1 115 ? -7.359 9.072 5.676 1.00 94.56 115 PRO A C 1
ATOM 919 O O . PRO A 1 115 ? -8.169 9.194 4.758 1.00 94.56 115 PRO A O 1
ATOM 922 N N . PHE A 1 116 ? -7.680 8.609 6.877 1.00 94.69 116 PHE A N 1
ATOM 923 C CA . PHE A 1 116 ? -9.033 8.269 7.298 1.00 94.69 116 PHE A CA 1
ATOM 924 C C . PHE A 1 116 ? -9.295 8.757 8.710 1.00 94.69 116 PHE A C 1
ATOM 926 O O . PHE A 1 116 ? -8.362 9.071 9.461 1.00 94.69 116 PHE A O 1
ATOM 933 N N . LYS A 1 117 ? -10.577 8.864 9.042 1.00 94.88 117 LYS A N 1
ATOM 934 C CA . LYS A 1 117 ? -11.025 9.444 10.298 1.00 94.88 117 LYS A CA 1
ATOM 935 C C . LYS A 1 117 ? -12.180 8.677 10.923 1.00 94.88 117 LYS A C 1
ATOM 937 O O . LYS A 1 117 ? -12.806 7.867 10.240 1.00 94.88 117 LYS A O 1
ATOM 942 N N . LEU A 1 118 ? -12.396 8.963 12.208 1.00 91.69 118 LEU A N 1
ATOM 943 C CA . LEU A 1 118 ? -13.596 8.587 12.953 1.00 91.69 118 LEU A CA 1
ATOM 944 C C . LEU A 1 118 ? -14.838 9.222 12.308 1.00 91.69 118 LEU A C 1
ATOM 946 O O . LEU A 1 118 ? -14.728 10.388 11.847 1.00 91.69 118 LEU A O 1
#